Protein AF-A0A8A3P684-F1 (afdb_monomer_lite)

Structure (mmCIF, N/CA/C/O backbone):
data_AF-A0A8A3P684-F1
#
_entry.id   AF-A0A8A3P684-F1
#
loop_
_atom_site.group_PDB
_atom_site.id
_atom_site.type_symbol
_atom_site.label_atom_id
_atom_site.label_alt_id
_atom_site.label_comp_id
_atom_site.label_asym_id
_atom_site.label_entity_id
_atom_site.label_seq_id
_atom_site.pdbx_PDB_ins_code
_atom_site.Cartn_x
_atom_site.Cartn_y
_atom_site.Cartn_z
_atom_site.occupancy
_atom_site.B_iso_or_equiv
_atom_site.auth_seq_id
_atom_site.auth_comp_id
_atom_site.auth_asym_id
_atom_site.auth_atom_id
_atom_site.pdbx_PDB_model_num
ATOM 1 N N . MET A 1 1 ? 20.770 5.654 -27.146 1.00 58.22 1 MET A N 1
ATOM 2 C CA . MET A 1 1 ? 19.475 6.165 -27.646 1.00 58.22 1 MET A CA 1
ATOM 3 C C . MET A 1 1 ? 19.797 7.391 -28.483 1.00 58.22 1 MET A C 1
ATOM 5 O O . MET A 1 1 ? 20.539 8.218 -27.968 1.00 58.22 1 MET A O 1
ATOM 9 N N . PRO A 1 2 ? 19.406 7.450 -29.764 1.00 81.88 2 PRO A N 1
ATOM 10 C CA . PRO A 1 2 ? 19.947 8.434 -30.706 1.00 81.88 2 PRO A CA 1
ATOM 11 C C . PRO A 1 2 ? 19.532 9.889 -30.411 1.00 81.88 2 PRO A C 1
ATOM 13 O O . PRO A 1 2 ? 20.213 10.801 -30.868 1.00 81.88 2 PRO A O 1
ATOM 16 N N . ASP A 1 3 ? 18.494 10.122 -29.600 1.00 88.31 3 ASP A N 1
ATOM 17 C CA . ASP A 1 3 ? 18.003 11.453 -29.233 1.00 88.31 3 ASP A CA 1
ATOM 18 C C . ASP A 1 3 ? 17.557 11.547 -27.755 1.00 88.31 3 ASP A C 1
ATOM 20 O O . ASP A 1 3 ? 17.063 10.584 -27.156 1.00 88.31 3 ASP A O 1
ATOM 24 N N . ALA A 1 4 ? 17.740 12.727 -27.147 1.00 90.56 4 ALA A N 1
ATOM 25 C CA . ALA A 1 4 ? 17.404 12.976 -25.741 1.00 90.56 4 ALA A CA 1
ATOM 26 C C . ALA A 1 4 ? 15.889 12.931 -25.474 1.00 90.56 4 ALA A C 1
ATOM 28 O O . ALA A 1 4 ? 15.463 12.475 -24.413 1.00 90.56 4 ALA A O 1
ATOM 29 N N . ALA A 1 5 ? 15.076 13.354 -26.447 1.00 91.31 5 ALA A N 1
ATOM 30 C CA . ALA A 1 5 ? 13.620 13.359 -26.335 1.00 91.31 5 ALA A CA 1
ATOM 31 C C . ALA A 1 5 ? 13.058 11.936 -26.169 1.00 91.31 5 ALA A C 1
ATOM 33 O O . ALA A 1 5 ? 12.255 11.684 -25.272 1.00 91.31 5 ALA A O 1
ATOM 34 N N . THR A 1 6 ? 13.532 10.974 -26.960 1.00 92.00 6 THR A N 1
ATOM 35 C CA . THR A 1 6 ? 13.154 9.560 -26.843 1.00 92.00 6 THR A CA 1
ATOM 36 C C . THR A 1 6 ? 13.592 8.977 -25.506 1.00 92.00 6 THR A C 1
ATOM 38 O O . THR A 1 6 ? 12.813 8.270 -24.867 1.00 92.00 6 THR A O 1
ATOM 41 N N . GLY A 1 7 ? 14.796 9.315 -25.030 1.00 92.75 7 GLY A N 1
ATOM 42 C CA . GLY A 1 7 ? 15.264 8.893 -23.707 1.00 92.75 7 GLY A CA 1
ATOM 43 C C . GLY A 1 7 ? 14.344 9.359 -22.573 1.00 92.75 7 GLY A C 1
ATOM 44 O O . GLY A 1 7 ? 14.023 8.570 -21.685 1.00 92.75 7 GLY A O 1
ATOM 45 N N . ILE A 1 8 ? 13.871 10.607 -22.641 1.00 93.88 8 ILE A N 1
ATOM 46 C CA . ILE A 1 8 ? 12.918 11.175 -21.675 1.00 93.88 8 ILE A CA 1
ATOM 47 C C . ILE A 1 8 ? 11.558 10.476 -21.763 1.00 93.88 8 ILE A C 1
ATOM 49 O O . ILE A 1 8 ? 10.978 10.126 -20.740 1.00 93.88 8 ILE A O 1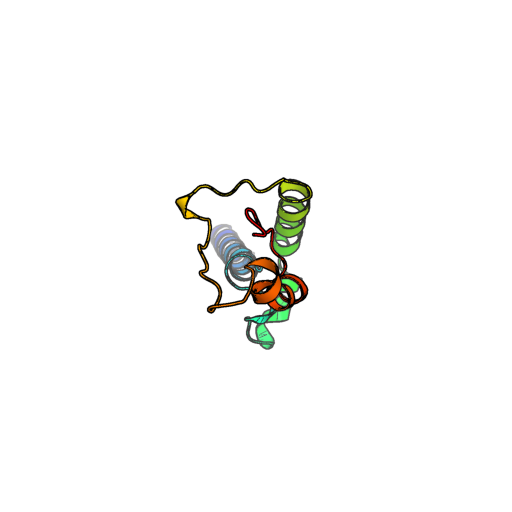
ATOM 53 N N . ASN A 1 9 ? 11.044 10.226 -22.967 1.00 93.94 9 ASN A N 1
ATOM 54 C CA . ASN A 1 9 ? 9.747 9.565 -23.129 1.00 93.94 9 ASN A CA 1
ATOM 55 C C . ASN A 1 9 ? 9.766 8.118 -22.607 1.00 93.94 9 ASN A C 1
ATOM 57 O O . ASN A 1 9 ? 8.816 7.673 -21.959 1.00 93.94 9 ASN A O 1
ATOM 61 N N . ILE A 1 10 ? 10.860 7.387 -22.840 1.00 94.00 10 ILE A N 1
ATOM 62 C CA . ILE A 1 10 ? 11.033 6.021 -22.331 1.00 94.00 10 ILE A CA 1
ATOM 63 C C . ILE A 1 10 ? 11.132 6.024 -20.803 1.00 94.00 10 ILE A C 1
ATOM 65 O O . ILE A 1 10 ? 10.459 5.224 -20.151 1.00 94.00 10 ILE A O 1
ATOM 69 N N . SER A 1 11 ? 11.936 6.918 -20.220 1.00 93.25 11 SER A N 1
ATOM 70 C CA . SER A 1 11 ? 12.089 6.991 -18.764 1.00 93.25 11 SER A CA 1
ATOM 71 C C . SER A 1 11 ? 10.790 7.406 -18.075 1.00 93.25 11 SER A C 1
ATOM 73 O O . SER A 1 11 ? 10.405 6.783 -17.087 1.00 93.25 11 SER A O 1
ATOM 75 N N . ALA A 1 12 ? 10.065 8.378 -18.634 1.00 93.88 12 ALA A N 1
ATOM 76 C CA . ALA A 1 12 ? 8.751 8.787 -18.150 1.00 93.88 12 ALA A CA 1
ATOM 77 C C . ALA A 1 12 ? 7.756 7.620 -18.182 1.00 93.88 12 ALA A C 1
ATOM 79 O O . ALA A 1 12 ? 7.061 7.367 -17.200 1.00 93.88 12 ALA A O 1
ATOM 80 N N . THR A 1 13 ? 7.745 6.849 -19.271 1.00 92.50 13 THR A N 1
ATOM 81 C CA . THR A 1 13 ? 6.881 5.670 -19.395 1.00 92.50 13 THR A CA 1
ATOM 82 C C . THR A 1 13 ? 7.235 4.609 -18.348 1.00 92.50 13 THR A C 1
ATOM 84 O O . THR A 1 13 ? 6.358 4.130 -17.629 1.00 92.50 13 THR A O 1
ATOM 87 N N . ALA A 1 14 ? 8.520 4.274 -18.196 1.00 91.50 14 ALA A N 1
ATOM 88 C CA . ALA A 1 14 ? 8.990 3.307 -17.200 1.00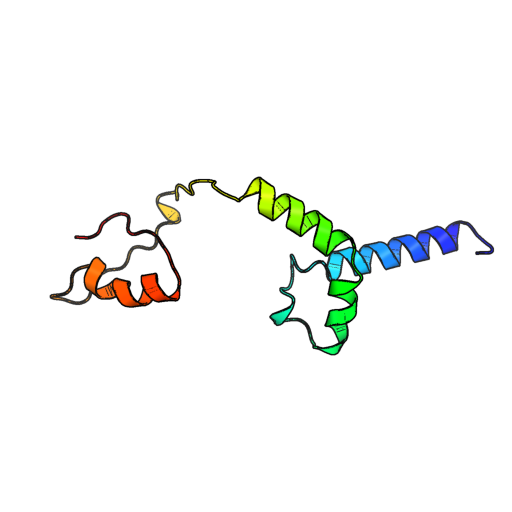 91.50 14 ALA A CA 1
ATOM 89 C C . ALA A 1 14 ? 8.676 3.746 -15.757 1.00 91.50 14 ALA A C 1
ATOM 91 O O . ALA A 1 14 ? 8.316 2.921 -14.909 1.00 91.50 14 ALA A O 1
ATOM 92 N N . TRP A 1 15 ? 8.758 5.050 -15.488 1.00 92.19 15 TRP A N 1
ATOM 93 C CA . TRP A 1 15 ? 8.358 5.642 -14.218 1.00 92.19 15 TRP A CA 1
ATOM 94 C C . TRP A 1 15 ? 6.863 5.458 -13.953 1.00 92.19 15 TRP A C 1
ATOM 96 O O . TRP A 1 15 ? 6.487 4.945 -12.898 1.00 92.19 15 TRP A O 1
ATOM 106 N N . SER A 1 16 ? 6.008 5.782 -14.926 1.00 92.44 16 SER A N 1
ATOM 107 C CA . SER A 1 16 ? 4.562 5.567 -14.817 1.00 92.44 16 SER A CA 1
ATOM 108 C C . SER A 1 16 ? 4.219 4.103 -14.531 1.00 92.44 16 SER A C 1
ATOM 110 O O . SER A 1 16 ? 3.428 3.830 -13.631 1.00 92.44 16 SER A O 1
ATOM 112 N N . PHE A 1 17 ? 4.854 3.148 -15.219 1.00 89.81 17 PHE A N 1
ATOM 113 C CA . PHE A 1 17 ? 4.673 1.721 -14.928 1.00 89.81 17 PHE A CA 1
ATOM 114 C C . PHE A 1 17 ? 5.098 1.358 -13.497 1.00 89.81 17 PHE A C 1
ATOM 116 O O . PHE A 1 17 ? 4.379 0.641 -12.802 1.00 89.81 17 PHE A O 1
ATOM 123 N N . SER A 1 18 ? 6.225 1.885 -13.020 1.00 91.06 18 SER A N 1
ATOM 124 C CA . SER A 1 18 ? 6.701 1.627 -11.654 1.00 91.06 18 SER A CA 1
ATOM 125 C C . SER A 1 18 ? 5.727 2.149 -10.591 1.00 91.06 18 SER A C 1
ATOM 127 O O . SER A 1 18 ? 5.524 1.481 -9.575 1.00 91.06 18 SER A O 1
ATOM 129 N N . LEU A 1 19 ? 5.087 3.297 -10.842 1.00 90.06 19 LEU A N 1
ATOM 130 C CA . LEU A 1 19 ? 4.065 3.878 -9.967 1.00 90.06 19 LEU A CA 1
ATOM 131 C C . LEU A 1 19 ? 2.754 3.086 -9.975 1.00 90.06 19 LEU A C 1
ATOM 133 O O . LEU A 1 19 ? 2.194 2.825 -8.916 1.00 90.06 19 LEU A O 1
ATOM 137 N N . ILE A 1 20 ? 2.264 2.674 -11.144 1.00 90.25 20 ILE A N 1
ATOM 138 C CA . ILE A 1 20 ? 0.983 1.955 -11.253 1.00 90.25 20 ILE A CA 1
ATOM 139 C C . ILE A 1 20 ? 1.057 0.597 -10.542 1.00 90.25 20 ILE A C 1
ATOM 141 O O . ILE A 1 20 ? 0.122 0.200 -9.848 1.00 90.25 20 ILE A O 1
ATOM 145 N N . PHE A 1 21 ? 2.188 -0.099 -10.668 1.00 89.38 21 PHE A N 1
ATOM 146 C CA . PHE A 1 21 ? 2.369 -1.450 -10.137 1.00 89.38 21 PHE A CA 1
ATOM 147 C C . PHE A 1 21 ? 3.077 -1.499 -8.774 1.00 89.38 21 PHE A C 1
ATOM 149 O O . PHE A 1 21 ? 3.477 -2.579 -8.359 1.00 89.38 21 PHE A O 1
ATOM 156 N N . CYS A 1 22 ? 3.216 -0.384 -8.045 1.00 90.19 22 CYS A N 1
ATOM 157 C CA . CYS A 1 22 ? 3.891 -0.367 -6.734 1.00 90.19 22 CYS A CA 1
ATOM 158 C C . CYS A 1 22 ? 3.098 -1.021 -5.582 1.00 90.19 22 CYS A C 1
ATOM 160 O O . CYS A 1 22 ? 3.632 -1.227 -4.494 1.00 90.19 22 CYS A O 1
ATOM 162 N N . GLY A 1 23 ? 1.817 -1.345 -5.794 1.00 89.19 23 GLY A N 1
ATOM 163 C CA . GLY A 1 23 ? 0.979 -2.032 -4.805 1.00 89.19 23 GLY A CA 1
ATOM 164 C C . GLY A 1 23 ? 0.170 -1.133 -3.859 1.00 89.19 23 GLY A C 1
ATOM 165 O O . GLY A 1 23 ? -0.563 -1.668 -3.029 1.00 89.19 23 GLY A O 1
ATOM 166 N N . ILE A 1 24 ? 0.273 0.200 -3.974 1.00 89.25 24 ILE A N 1
ATOM 167 C CA . ILE A 1 24 ? -0.482 1.159 -3.137 1.00 89.25 24 ILE A CA 1
ATOM 168 C C . ILE A 1 24 ? -1.949 1.245 -3.571 1.00 89.25 24 ILE A C 1
ATOM 170 O O . ILE A 1 24 ? -2.848 1.101 -2.749 1.00 89.25 24 ILE A O 1
ATOM 174 N N . LEU A 1 25 ? -2.191 1.486 -4.866 1.00 87.12 25 LEU A N 1
ATOM 175 C CA . LEU A 1 25 ? -3.544 1.657 -5.413 1.00 87.12 25 LEU A CA 1
ATOM 176 C C . LEU A 1 25 ? -4.283 0.321 -5.530 1.00 87.12 25 LEU A C 1
ATOM 178 O O . LEU A 1 25 ? -5.475 0.229 -5.251 1.00 87.12 25 LEU A O 1
ATOM 182 N N . VAL A 1 26 ? -3.563 -0.721 -5.948 1.00 88.00 26 VAL A N 1
ATOM 183 C CA . VAL A 1 26 ? -4.089 -2.076 -6.125 1.00 88.00 26 VAL A CA 1
ATOM 184 C C . VAL A 1 26 ? -3.138 -3.042 -5.444 1.00 88.00 26 VAL A C 1
ATOM 186 O O . VAL A 1 26 ? -1.964 -3.124 -5.803 1.00 88.00 26 VAL A O 1
ATOM 189 N N . LYS A 1 27 ? -3.650 -3.794 -4.466 1.00 88.62 27 LYS A N 1
ATOM 190 C CA . LYS A 1 27 ? -2.858 -4.797 -3.750 1.00 88.62 27 LYS A CA 1
ATOM 191 C C . LYS A 1 27 ? -2.374 -5.886 -4.719 1.00 88.62 27 LYS A C 1
ATOM 193 O O . LYS A 1 27 ? -3.125 -6.267 -5.619 1.00 88.62 27 LYS A O 1
ATOM 198 N N . PRO A 1 28 ? -1.187 -6.480 -4.498 1.00 86.81 28 PRO A N 1
ATOM 199 C CA . PRO A 1 28 ? -0.645 -7.530 -5.367 1.00 86.81 28 PRO A CA 1
ATOM 200 C C . PRO A 1 28 ? -1.567 -8.742 -5.545 1.00 86.81 28 PRO A C 1
ATOM 202 O O . PRO A 1 28 ? -1.521 -9.400 -6.579 1.00 86.81 28 PRO A O 1
ATOM 205 N N . SER A 1 29 ? -2.420 -9.024 -4.556 1.00 88.94 29 SER A N 1
ATOM 206 C CA . SER A 1 29 ? -3.413 -10.103 -4.596 1.00 88.94 29 SER A CA 1
ATOM 207 C C . SER A 1 29 ? -4.578 -9.847 -5.557 1.00 88.94 29 SER A C 1
ATOM 209 O O . SER A 1 29 ? -5.207 -10.801 -6.002 1.00 88.94 29 SER A O 1
ATOM 211 N N . ALA A 1 30 ? -4.865 -8.584 -5.879 1.00 90.31 30 ALA A N 1
ATOM 212 C CA . ALA A 1 30 ? -5.924 -8.188 -6.805 1.00 90.31 30 ALA A CA 1
ATOM 213 C C . ALA A 1 30 ? -5.414 -7.987 -8.245 1.00 90.31 30 ALA A C 1
ATOM 215 O O . ALA A 1 30 ? -6.211 -7.783 -9.159 1.00 90.31 30 ALA A O 1
ATOM 216 N N . LEU A 1 31 ? -4.095 -8.044 -8.468 1.00 88.25 31 LEU A N 1
ATOM 217 C CA . LEU A 1 31 ? -3.518 -7.946 -9.805 1.00 88.25 31 LEU A CA 1
ATOM 218 C C . LEU A 1 31 ? -3.710 -9.263 -10.578 1.00 88.25 31 LEU A C 1
ATOM 220 O O . LEU A 1 31 ? -3.493 -10.344 -10.021 1.00 88.25 31 LEU A O 1
ATOM 224 N N . PRO A 1 32 ? -4.032 -9.211 -11.886 1.00 89.50 32 PRO A N 1
ATOM 225 C CA . PRO A 1 32 ? -3.984 -10.394 -12.736 1.00 89.50 32 PRO A CA 1
ATOM 226 C C . PRO A 1 32 ? -2.596 -11.038 -12.665 1.00 89.50 32 PRO A C 1
ATOM 228 O O . PRO A 1 32 ? -1.590 -10.331 -12.747 1.00 89.50 32 PRO A O 1
ATOM 231 N N . ARG A 1 33 ? -2.522 -12.375 -12.564 1.00 86.69 33 ARG A N 1
ATOM 232 C CA . ARG A 1 33 ? -1.252 -13.093 -12.320 1.00 86.69 33 ARG A CA 1
ATOM 233 C C . ARG A 1 33 ? -0.121 -12.725 -13.281 1.00 86.69 33 ARG A C 1
ATOM 235 O O . ARG A 1 33 ? 1.036 -12.750 -12.877 1.00 86.69 33 ARG A O 1
ATOM 242 N N . PHE A 1 34 ? -0.445 -12.364 -14.521 1.00 89.75 34 PHE A N 1
ATOM 243 C CA . PHE A 1 34 ? 0.540 -11.902 -15.494 1.00 89.75 34 PHE A CA 1
ATOM 244 C C . PHE A 1 34 ? 1.320 -10.666 -15.014 1.00 89.75 34 PHE A C 1
ATOM 246 O O . PHE A 1 34 ? 2.524 -10.625 -15.197 1.00 89.75 34 PHE A O 1
ATOM 253 N N . TRP A 1 35 ? 0.693 -9.695 -14.343 1.00 89.25 35 TRP A N 1
ATOM 254 C CA . TRP A 1 35 ? 1.328 -8.425 -13.951 1.00 89.25 35 TRP A CA 1
ATOM 255 C C . TRP A 1 35 ? 2.140 -8.482 -12.646 1.00 89.25 35 TRP A C 1
ATOM 257 O O . TRP A 1 35 ? 2.752 -7.491 -12.249 1.00 89.25 35 TRP A O 1
ATOM 267 N N . ILE A 1 36 ? 2.207 -9.640 -11.983 1.00 89.62 36 ILE A N 1
ATOM 268 C CA . ILE A 1 36 ? 2.955 -9.809 -10.725 1.00 89.62 36 ILE A CA 1
ATOM 269 C C . ILE A 1 36 ? 4.455 -9.537 -10.899 1.00 89.62 36 ILE A C 1
ATOM 271 O O . ILE A 1 36 ? 5.101 -9.063 -9.963 1.00 89.62 36 ILE A O 1
ATOM 275 N N . PHE A 1 37 ? 5.030 -9.804 -12.077 1.00 90.56 37 PHE A N 1
ATOM 276 C CA . PHE A 1 37 ? 6.451 -9.525 -12.297 1.00 90.56 37 PHE A CA 1
ATOM 277 C C . PHE A 1 37 ? 6.754 -8.023 -12.226 1.00 90.56 37 PHE A C 1
ATOM 279 O O . PHE A 1 37 ? 7.788 -7.654 -11.681 1.00 90.56 37 PHE A O 1
ATOM 286 N N . MET A 1 38 ? 5.845 -7.160 -12.697 1.00 90.19 38 MET A N 1
ATOM 287 C CA . MET A 1 38 ? 6.026 -5.705 -12.641 1.00 90.19 38 MET A CA 1
ATOM 288 C C . MET A 1 38 ? 6.030 -5.190 -11.206 1.00 90.19 38 MET A C 1
ATOM 290 O O . MET A 1 38 ? 6.842 -4.334 -10.868 1.00 90.19 38 MET A O 1
ATOM 294 N N . TYR A 1 39 ? 5.185 -5.759 -10.343 1.00 91.75 39 TYR A N 1
ATOM 295 C CA . TYR A 1 39 ? 5.199 -5.450 -8.913 1.00 91.75 39 TYR A CA 1
ATOM 296 C C . TYR A 1 39 ? 6.556 -5.771 -8.264 1.00 91.75 39 TYR A C 1
ATOM 298 O O . TYR A 1 39 ? 7.060 -4.980 -7.468 1.00 91.75 39 TYR A O 1
ATOM 306 N N . ARG A 1 40 ? 7.174 -6.901 -8.643 1.00 90.94 40 ARG A N 1
ATOM 307 C CA . ARG A 1 40 ? 8.503 -7.315 -8.155 1.00 90.94 40 ARG A CA 1
ATOM 308 C C . ARG A 1 40 ? 9.652 -6.522 -8.781 1.00 90.94 40 ARG A C 1
ATOM 310 O O . ARG A 1 40 ? 10.674 -6.335 -8.138 1.00 90.94 40 ARG A O 1
ATOM 317 N N . ALA A 1 41 ? 9.503 -6.086 -10.029 1.00 92.19 41 ALA A N 1
ATOM 318 C CA . ALA A 1 41 ? 10.512 -5.297 -10.731 1.00 92.19 41 ALA A CA 1
ATOM 319 C C . ALA A 1 41 ? 10.501 -3.817 -10.316 1.00 92.19 41 ALA A C 1
ATOM 321 O O . ALA A 1 41 ? 11.517 -3.141 -10.458 1.00 92.19 41 ALA A O 1
ATOM 322 N N . SER A 1 42 ? 9.368 -3.305 -9.822 1.00 92.50 42 SER A N 1
ATOM 323 C CA . SER A 1 42 ? 9.234 -1.903 -9.433 1.00 92.50 42 SER A CA 1
ATOM 324 C C . SER A 1 42 ? 10.071 -1.590 -8.182 1.00 92.50 42 SER A C 1
ATOM 326 O O . SER A 1 42 ? 9.785 -2.117 -7.104 1.00 92.50 42 SER A O 1
ATOM 328 N N . PRO A 1 43 ? 11.059 -0.679 -8.264 1.00 90.12 43 PRO A N 1
ATOM 329 C CA . PRO A 1 43 ? 11.832 -0.260 -7.093 1.00 90.12 43 PRO A CA 1
ATOM 330 C C . PRO A 1 43 ? 10.974 0.516 -6.080 1.00 90.12 43 PRO A C 1
ATOM 332 O O . PRO A 1 43 ? 11.264 0.516 -4.883 1.00 90.12 43 PRO A O 1
ATOM 335 N N . ILE A 1 44 ? 9.887 1.144 -6.542 1.00 92.56 44 ILE A N 1
ATOM 336 C CA . ILE A 1 44 ? 8.983 1.938 -5.702 1.00 92.56 44 ILE A CA 1
ATOM 337 C C . ILE A 1 44 ? 8.211 1.066 -4.716 1.00 92.56 44 ILE A C 1
ATOM 339 O O . ILE A 1 44 ? 7.964 1.511 -3.597 1.00 92.56 44 ILE A O 1
ATOM 343 N N . THR A 1 45 ? 7.915 -0.186 -5.077 1.00 94.06 45 THR A N 1
ATOM 344 C CA . THR A 1 45 ? 7.326 -1.168 -4.158 1.00 94.06 45 THR A CA 1
ATOM 345 C C . THR A 1 45 ? 8.117 -1.243 -2.850 1.00 94.06 45 THR A C 1
ATOM 347 O O . THR A 1 45 ? 7.553 -1.097 -1.768 1.00 94.06 45 THR A O 1
ATOM 350 N N . TYR A 1 46 ? 9.434 -1.422 -2.947 1.00 92.81 46 TYR A N 1
ATOM 351 C CA . TYR A 1 46 ? 10.306 -1.611 -1.789 1.00 92.81 46 TYR A CA 1
ATOM 352 C C . TYR A 1 46 ? 10.524 -0.317 -1.006 1.00 92.81 46 TYR A C 1
ATOM 354 O O . TYR A 1 46 ? 10.522 -0.326 0.224 1.00 92.81 46 TYR A O 1
ATOM 362 N N . PHE A 1 47 ? 10.663 0.806 -1.712 1.00 92.94 47 PHE A N 1
ATOM 363 C CA . PHE A 1 47 ? 10.816 2.114 -1.082 1.00 92.94 47 PHE A CA 1
ATOM 364 C C . PHE A 1 47 ? 9.594 2.486 -0.234 1.00 92.94 47 PHE A C 1
ATOM 366 O O . PHE A 1 47 ? 9.725 2.874 0.926 1.00 92.94 47 PHE A O 1
ATOM 373 N N . VAL A 1 48 ? 8.393 2.316 -0.787 1.00 92.00 48 VAL A N 1
ATOM 374 C CA . VAL A 1 48 ? 7.153 2.645 -0.080 1.00 92.00 48 VAL A CA 1
ATOM 375 C C . VAL A 1 48 ? 6.901 1.672 1.064 1.00 92.00 48 VAL A C 1
ATOM 377 O O . VAL A 1 48 ? 6.496 2.104 2.139 1.00 92.00 48 VAL A O 1
ATOM 380 N N . GLN A 1 49 ? 7.182 0.379 0.882 1.00 91.75 49 GLN A N 1
ATOM 381 C CA . GLN A 1 49 ? 7.101 -0.591 1.975 1.00 91.75 49 GLN A CA 1
ATOM 382 C C . GLN A 1 49 ? 7.988 -0.203 3.156 1.00 91.75 49 GLN A C 1
ATOM 384 O O . GLN A 1 49 ? 7.533 -0.285 4.294 1.00 91.75 49 GLN A O 1
ATOM 389 N N . ALA A 1 50 ? 9.212 0.264 2.896 1.00 93.38 50 ALA A N 1
ATOM 390 C CA . ALA A 1 50 ? 10.096 0.745 3.947 1.00 93.38 50 ALA A CA 1
ATOM 391 C C . ALA A 1 50 ? 9.489 1.949 4.683 1.00 93.38 50 ALA A C 1
ATOM 393 O O . ALA A 1 50 ? 9.404 1.917 5.906 1.00 93.38 50 ALA A O 1
ATOM 394 N N . ILE A 1 51 ? 9.002 2.963 3.957 1.00 94.12 51 ILE A N 1
ATOM 395 C CA . ILE A 1 51 ? 8.387 4.162 4.556 1.00 94.12 51 ILE A CA 1
ATOM 396 C C . ILE A 1 51 ? 7.148 3.815 5.380 1.00 94.12 51 ILE A C 1
ATOM 398 O O . ILE A 1 51 ? 6.991 4.307 6.492 1.00 94.12 51 ILE A O 1
ATOM 402 N N . VAL A 1 52 ? 6.251 2.984 4.851 1.00 92.19 52 VAL A N 1
ATOM 403 C CA . VAL A 1 52 ? 5.015 2.617 5.555 1.00 92.19 52 VAL A CA 1
ATOM 404 C C . VAL A 1 52 ? 5.339 1.775 6.785 1.00 92.19 52 VAL A C 1
ATOM 406 O O . VAL A 1 52 ? 4.786 2.017 7.856 1.00 92.19 52 VAL A O 1
ATOM 409 N N . SER A 1 53 ? 6.266 0.822 6.657 1.00 91.62 53 SER A N 1
ATOM 410 C CA . SER A 1 53 ? 6.686 -0.015 7.777 1.00 91.62 53 SER A CA 1
ATOM 411 C C . SER A 1 53 ? 7.328 0.801 8.892 1.00 91.62 53 SER A C 1
ATOM 413 O O . SER A 1 53 ? 7.118 0.474 10.052 1.00 91.62 53 SER A O 1
ATOM 415 N N . THR A 1 54 ? 8.112 1.832 8.583 1.00 92.88 54 THR A N 1
ATOM 416 C CA . THR A 1 54 ? 8.745 2.662 9.617 1.00 92.88 54 THR A CA 1
ATOM 417 C C . THR A 1 54 ? 7.813 3.743 10.150 1.00 92.88 54 THR A C 1
ATOM 419 O O . THR A 1 54 ? 7.869 4.049 11.334 1.00 92.88 54 THR A O 1
ATOM 422 N N . GLY A 1 55 ? 6.952 4.308 9.303 1.00 90.25 55 GLY A N 1
ATOM 423 C CA . GLY A 1 55 ? 6.076 5.421 9.663 1.00 90.25 55 GLY A CA 1
ATOM 424 C C . GLY A 1 55 ? 4.833 5.021 10.455 1.00 90.25 55 GLY A C 1
ATOM 425 O O . GLY A 1 55 ? 4.351 5.817 11.252 1.00 90.25 55 GLY A O 1
ATOM 426 N N . VAL A 1 56 ? 4.304 3.811 10.246 1.00 90.00 56 VAL A N 1
ATOM 427 C CA . VAL A 1 56 ? 3.055 3.349 10.889 1.00 90.00 56 VAL A CA 1
ATOM 428 C C . VAL A 1 56 ? 3.318 2.361 12.026 1.00 90.00 56 VAL A C 1
ATOM 430 O O . VAL A 1 56 ? 2.463 2.150 12.886 1.00 90.00 56 VAL A O 1
ATOM 433 N N . SER A 1 57 ? 4.499 1.742 12.068 1.00 90.62 57 SER A N 1
ATOM 434 C CA . SER A 1 57 ? 4.807 0.760 13.106 1.00 90.62 57 SER A CA 1
ATOM 435 C C . SER A 1 57 ? 4.810 1.399 14.495 1.00 90.62 57 SER A C 1
ATOM 437 O O . SER A 1 57 ? 5.592 2.304 14.769 1.00 90.62 57 SER A O 1
ATOM 439 N N . GLY A 1 58 ? 3.976 0.868 15.391 1.00 85.38 58 GLY A N 1
ATOM 440 C CA . GLY A 1 58 ? 3.923 1.277 16.797 1.00 85.38 58 GLY A CA 1
ATOM 441 C C . GLY A 1 58 ? 3.148 2.567 17.070 1.00 85.38 58 GLY A C 1
ATOM 442 O O . GLY A 1 58 ? 3.152 3.029 18.207 1.00 85.38 58 GLY A O 1
ATOM 443 N N . VAL A 1 59 ? 2.479 3.141 16.066 1.00 88.19 59 VAL A N 1
ATOM 444 C CA . VAL A 1 59 ? 1.610 4.308 16.260 1.00 88.19 59 VAL A CA 1
ATOM 445 C C . VAL A 1 59 ? 0.288 3.861 16.890 1.00 88.19 59 VAL A C 1
ATOM 447 O O . VAL A 1 59 ? -0.391 2.986 16.350 1.00 88.19 59 VAL A O 1
ATOM 450 N N . GLU A 1 60 ? -0.087 4.459 18.026 1.00 86.94 60 GLU A N 1
ATOM 451 C CA . GLU A 1 60 ? -1.422 4.275 18.604 1.00 86.94 60 GLU A CA 1
ATOM 452 C C . GLU A 1 60 ? -2.448 5.060 17.779 1.00 86.94 60 GLU A C 1
ATOM 454 O O . GLU A 1 60 ? -2.301 6.260 17.551 1.00 86.94 60 GLU A O 1
ATOM 459 N N . ILE A 1 61 ? -3.473 4.359 17.292 1.00 86.81 61 ILE A N 1
ATOM 460 C CA . ILE A 1 61 ? -4.551 4.951 16.499 1.00 86.81 61 ILE A CA 1
ATOM 461 C C . ILE A 1 61 ? -5.669 5.365 17.458 1.00 86.81 61 ILE A C 1
ATOM 463 O O . ILE A 1 61 ? -6.378 4.509 17.993 1.00 86.81 61 ILE A O 1
ATOM 467 N N . GLU A 1 62 ? -5.836 6.671 17.657 1.00 89.06 62 GLU A N 1
ATOM 468 C CA . GLU A 1 62 ? -6.991 7.245 18.348 1.00 89.06 62 GLU A CA 1
ATOM 469 C C . GLU A 1 62 ? -8.054 7.654 17.324 1.00 89.06 62 GLU A C 1
ATOM 471 O O . GLU A 1 62 ? -7.867 8.591 16.550 1.00 89.06 62 GLU A O 1
ATOM 476 N N . CYS A 1 63 ? -9.169 6.924 17.303 1.00 89.19 63 CYS A N 1
ATOM 477 C CA . CYS A 1 63 ? -10.27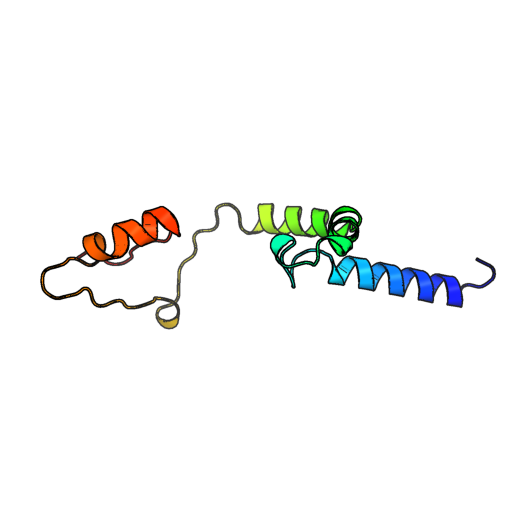6 7.194 16.390 1.00 89.19 63 CYS A CA 1
ATOM 478 C C . CYS A 1 63 ? -11.091 8.409 16.851 1.00 89.19 63 CYS A C 1
ATOM 480 O O . CYS A 1 63 ? -11.429 8.531 18.033 1.00 89.19 63 CYS A O 1
ATOM 482 N N . ALA A 1 64 ? -11.507 9.256 15.911 1.00 90.56 64 ALA A N 1
ATOM 483 C CA . ALA A 1 64 ? -12.488 10.300 16.184 1.00 90.56 64 ALA A CA 1
ATOM 484 C C . ALA A 1 64 ? -13.890 9.697 16.439 1.00 90.56 64 ALA A C 1
ATOM 486 O O . ALA A 1 64 ? -14.188 8.598 15.961 1.00 90.56 64 ALA A O 1
ATOM 487 N N . PRO A 1 65 ? -14.812 10.407 17.124 1.00 88.25 65 PRO A N 1
ATOM 488 C CA . PRO A 1 65 ? -16.148 9.882 17.432 1.00 88.25 65 PRO A CA 1
ATOM 489 C C . PRO A 1 65 ? -16.956 9.406 16.214 1.00 88.25 65 PRO A C 1
ATOM 491 O O . PRO A 1 65 ? -17.787 8.513 16.338 1.00 88.25 65 PRO A O 1
ATOM 494 N N . ASN A 1 66 ? -16.709 9.982 15.035 1.00 90.06 66 ASN A N 1
ATOM 495 C CA . ASN A 1 66 ? -17.361 9.627 13.771 1.00 90.06 66 ASN A CA 1
ATOM 496 C C . ASN A 1 66 ? -16.708 8.444 13.030 1.00 90.06 66 ASN A C 1
ATOM 498 O O . ASN A 1 66 ? -17.253 7.990 12.028 1.00 90.06 66 ASN A O 1
ATOM 502 N N . GLU A 1 67 ? -15.543 7.977 13.474 1.00 89.88 67 GLU A N 1
ATOM 503 C CA . GLU A 1 67 ? -14.844 6.809 12.914 1.00 89.88 67 GLU A CA 1
ATOM 504 C C . GLU A 1 67 ? -15.147 5.532 13.708 1.00 89.88 67 GLU A C 1
ATOM 506 O O . GLU A 1 67 ? -14.865 4.420 13.259 1.00 89.88 67 GLU A O 1
ATOM 511 N N . ILE A 1 68 ? -15.742 5.684 14.894 1.00 88.94 68 ILE A N 1
ATOM 512 C CA . ILE A 1 68 ? -16.149 4.576 15.748 1.00 88.94 68 ILE A CA 1
ATOM 513 C C . ILE A 1 68 ? -17.437 3.969 15.192 1.00 88.94 68 ILE A C 1
ATOM 515 O O . ILE A 1 68 ? -18.469 4.630 15.070 1.00 88.94 68 ILE A O 1
ATOM 519 N N . VAL A 1 69 ? -17.393 2.670 14.905 1.00 86.81 69 VAL A N 1
ATOM 520 C CA . VAL 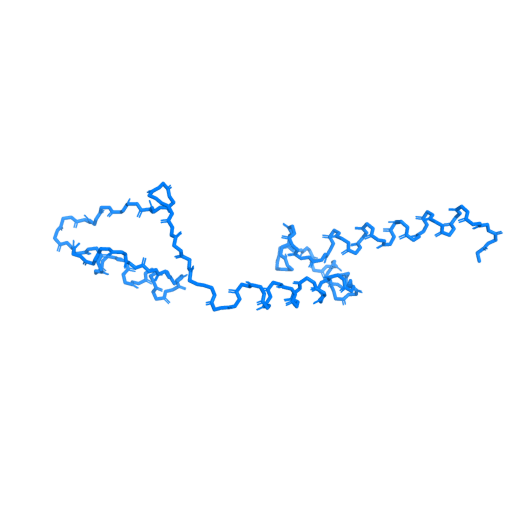A 1 69 ? -18.581 1.906 14.523 1.00 86.81 69 VAL A CA 1
ATOM 521 C C . VAL A 1 69 ? -19.349 1.523 15.786 1.00 86.81 69 VAL A C 1
ATOM 523 O O . VAL A 1 69 ? -18.862 0.753 16.612 1.00 86.81 69 VAL A O 1
ATOM 526 N N . ILE A 1 70 ? -20.562 2.055 15.931 1.00 85.69 70 ILE A N 1
ATOM 527 C CA . ILE A 1 70 ? -21.460 1.716 17.039 1.00 85.69 70 ILE A CA 1
ATOM 528 C C . ILE A 1 70 ? -22.251 0.468 16.653 1.00 85.69 70 ILE A C 1
ATOM 530 O O . ILE A 1 70 ? -22.998 0.471 15.674 1.00 85.69 70 ILE A O 1
ATOM 534 N N . VAL A 1 71 ? -22.099 -0.594 17.439 1.00 83.69 71 VAL A N 1
ATOM 535 C CA . VAL A 1 71 ? -22.802 -1.865 17.244 1.00 83.69 71 VAL A CA 1
ATOM 536 C C . VAL A 1 71 ? -23.694 -2.118 18.452 1.00 83.69 71 VAL A C 1
ATOM 538 O O . VAL A 1 71 ? -23.223 -2.082 19.586 1.00 83.69 71 VAL A O 1
ATOM 541 N N . ALA A 1 72 ? -24.979 -2.379 18.214 1.00 83.81 72 ALA A N 1
ATOM 542 C CA . ALA A 1 72 ? -25.909 -2.805 19.254 1.00 83.81 72 ALA A CA 1
ATOM 543 C C . ALA A 1 72 ? -25.970 -4.344 19.276 1.00 83.81 72 ALA A C 1
ATOM 545 O O . ALA A 1 72 ? -26.391 -4.933 18.273 1.00 83.81 72 ALA A O 1
ATOM 546 N N . PRO A 1 73 ? -25.544 -5.014 20.364 1.00 84.56 73 PRO A N 1
ATOM 547 C CA . PRO A 1 73 ? -25.640 -6.463 20.456 1.00 84.56 73 PRO A CA 1
ATOM 548 C C . PRO A 1 73 ? -27.112 -6.914 20.543 1.00 84.56 73 PRO A C 1
ATOM 550 O O . PRO A 1 73 ? -27.966 -6.169 21.039 1.00 84.56 73 PRO A O 1
ATOM 553 N N . PRO A 1 74 ? -27.440 -8.134 20.079 1.00 84.62 74 PRO A N 1
ATOM 554 C CA . PRO A 1 74 ? -28.763 -8.722 20.270 1.00 84.62 74 PRO A CA 1
ATOM 555 C C . PRO A 1 74 ? -29.144 -8.821 21.756 1.00 84.62 74 PRO A C 1
ATOM 557 O O . PRO A 1 74 ? -28.278 -8.957 22.623 1.00 84.62 74 PRO A O 1
ATOM 560 N N . ALA A 1 75 ? -30.448 -8.801 22.054 1.00 81.38 75 ALA A N 1
ATOM 561 C CA . ALA A 1 75 ? -30.955 -8.874 23.426 1.00 81.38 75 ALA A CA 1
ATOM 562 C C . ALA A 1 75 ? -30.358 -10.071 24.196 1.00 81.38 75 ALA A C 1
ATOM 564 O O . ALA A 1 75 ? -30.483 -11.218 23.770 1.00 81.38 75 ALA A O 1
ATOM 565 N N . GLY A 1 76 ? -29.719 -9.788 25.337 1.00 82.06 76 GLY A N 1
ATOM 566 C CA . GLY A 1 76 ? -29.106 -10.795 26.211 1.00 82.06 76 GLY A CA 1
ATOM 567 C C . GLY A 1 76 ? -27.623 -11.093 25.954 1.00 82.06 76 GLY A C 1
ATOM 568 O O . GLY A 1 76 ? -27.076 -11.945 26.648 1.00 82.06 76 GLY A O 1
ATOM 569 N N . GLN A 1 77 ? -26.962 -10.415 25.007 1.00 81.00 77 GLN A N 1
ATOM 570 C CA . GLN A 1 77 ? -25.511 -10.520 24.795 1.00 81.00 77 GLN A CA 1
ATOM 571 C C . GLN A 1 77 ? -24.794 -9.210 25.143 1.00 81.00 77 GLN A C 1
ATOM 573 O O . GLN A 1 77 ? -25.311 -8.129 24.869 1.00 81.00 77 GLN A O 1
ATOM 578 N N . SER A 1 78 ? -23.591 -9.309 25.716 1.00 85.44 78 SER A N 1
ATOM 579 C CA . SER A 1 78 ? -22.683 -8.164 25.852 1.00 85.44 78 SER A CA 1
ATOM 580 C C . SER A 1 78 ? -22.001 -7.855 24.518 1.00 85.44 78 SER A C 1
ATOM 582 O O . SER A 1 78 ? -21.844 -8.738 23.664 1.00 85.44 78 SER A O 1
ATOM 584 N N . CYS A 1 79 ? -21.558 -6.606 24.349 1.00 86.00 79 CYS A N 1
ATOM 585 C CA . CYS A 1 79 ? -20.798 -6.179 23.172 1.00 86.00 79 CYS A CA 1
ATOM 586 C C . CYS A 1 79 ? -19.563 -7.073 22.949 1.00 86.00 79 CYS A C 1
ATOM 588 O O . CYS A 1 79 ? -19.297 -7.522 21.831 1.00 86.00 79 CYS A O 1
ATOM 590 N N . GLU A 1 80 ? -18.871 -7.417 24.040 1.00 85.06 80 GLU A N 1
ATOM 591 C CA . GLU A 1 80 ? -17.721 -8.318 24.027 1.00 85.06 80 GLU A CA 1
ATOM 592 C C . GLU A 1 80 ? -18.082 -9.718 23.510 1.00 85.06 80 GLU A C 1
ATOM 594 O O . GLU A 1 80 ? -17.418 -10.221 22.605 1.00 85.06 80 GLU A O 1
ATOM 599 N N . SER A 1 81 ? -19.152 -10.341 24.020 1.00 86.75 81 SER A N 1
ATOM 600 C CA . SER A 1 81 ? -19.547 -11.693 23.599 1.00 86.75 81 SER A CA 1
ATOM 601 C C . SER A 1 81 ? -19.934 -11.749 22.124 1.00 86.75 81 SER A C 1
ATOM 603 O O . SER A 1 81 ? -19.661 -12.749 21.460 1.00 86.75 81 SER A O 1
ATOM 605 N N . TYR A 1 82 ? -20.576 -10.697 21.618 1.00 87.88 82 TYR A N 1
ATOM 606 C CA . TYR A 1 82 ? -21.017 -10.632 20.230 1.00 87.88 82 TYR A CA 1
ATOM 607 C C . TYR A 1 82 ? -19.842 -10.414 19.264 1.00 87.88 82 TYR A C 1
ATOM 609 O O . TYR A 1 82 ? -19.764 -11.059 18.219 1.00 87.88 82 TYR A O 1
ATOM 617 N N . LEU A 1 83 ? -18.895 -9.538 19.619 1.00 89.12 83 LEU A N 1
ATOM 618 C CA . LEU A 1 83 ? -17.782 -9.166 18.740 1.00 89.12 83 LEU A CA 1
ATOM 619 C C . LEU A 1 83 ? -16.521 -10.015 18.922 1.00 89.12 83 LEU A C 1
ATOM 621 O O . LEU A 1 83 ? -15.619 -9.914 18.093 1.00 89.12 83 LEU A O 1
ATOM 625 N N . LYS A 1 84 ? -16.445 -10.881 19.939 1.00 89.06 84 LYS A N 1
ATOM 626 C CA . LYS A 1 84 ? -15.255 -11.697 20.228 1.00 89.06 84 LYS A CA 1
ATOM 627 C C . LYS A 1 84 ? -14.716 -12.445 19.006 1.00 89.06 84 LYS A C 1
ATOM 629 O O . LYS A 1 84 ? -13.548 -12.297 18.666 1.00 89.06 84 LYS A O 1
ATOM 634 N N .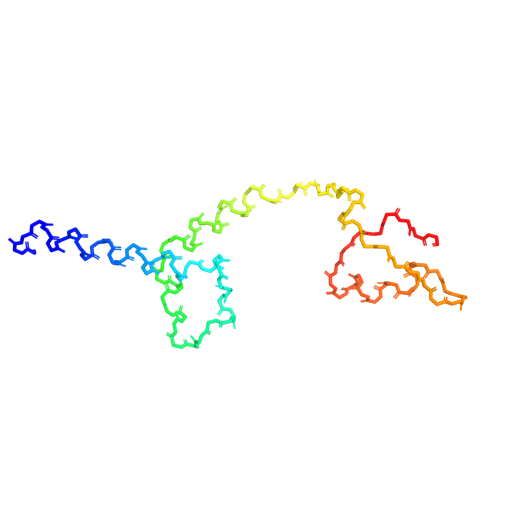 GLN A 1 85 ? -15.572 -13.199 18.312 1.00 89.69 85 GLN A N 1
ATOM 635 C CA . GLN A 1 85 ? -15.166 -13.972 17.127 1.00 89.69 85 GLN A CA 1
ATOM 636 C C . GLN A 1 85 ? -14.686 -13.073 15.981 1.00 89.69 85 GLN A C 1
ATOM 638 O O . GLN A 1 85 ? -13.764 -13.428 15.250 1.00 89.69 85 GLN A O 1
ATOM 643 N N . TYR A 1 86 ? -15.300 -11.899 15.831 1.00 88.31 86 TYR A N 1
ATOM 644 C CA . TYR A 1 86 ? -14.901 -10.932 14.817 1.00 88.31 86 TYR A CA 1
ATOM 645 C C . TYR A 1 86 ? -13.532 -10.325 15.135 1.00 88.31 86 TYR A C 1
ATOM 647 O O . TYR A 1 86 ? -12.689 -10.243 14.249 1.00 88.31 86 TYR A O 1
ATOM 655 N N . ILE A 1 87 ? -13.281 -9.959 16.393 1.00 90.50 87 ILE A N 1
ATOM 656 C CA . ILE A 1 87 ? -12.005 -9.379 16.832 1.00 90.50 87 ILE A CA 1
ATOM 657 C C . ILE A 1 87 ? -10.871 -10.404 16.733 1.00 90.50 87 ILE A C 1
ATOM 659 O O . ILE A 1 87 ? -9.775 -10.053 16.312 1.00 90.50 87 ILE A O 1
ATOM 663 N N . GLU A 1 88 ? -11.121 -11.674 17.056 1.00 91.62 88 GLU A N 1
ATOM 664 C CA . GLU A 1 88 ? -10.123 -12.742 16.893 1.00 91.62 88 GLU A CA 1
ATOM 665 C C . GLU A 1 88 ? -9.747 -12.971 15.419 1.00 91.62 88 GLU A C 1
ATOM 667 O O . GLU A 1 88 ? -8.594 -13.276 15.117 1.00 91.62 88 GLU A O 1
ATOM 672 N N . TYR A 1 89 ? -10.696 -12.800 14.494 1.00 92.12 89 TYR A N 1
ATOM 673 C CA . TYR A 1 89 ? -10.468 -13.003 13.062 1.00 92.12 89 TYR A CA 1
ATOM 674 C C . TYR A 1 89 ? -9.905 -11.765 12.342 1.00 92.12 89 TYR A C 1
ATOM 676 O O . TYR A 1 89 ? -8.958 -11.873 11.563 1.00 92.12 89 TYR A O 1
ATOM 684 N N . ALA A 1 90 ? -10.502 -10.594 12.564 1.00 90.00 90 ALA A N 1
ATOM 685 C CA . ALA A 1 90 ? -10.218 -9.355 11.839 1.00 90.00 90 ALA A CA 1
ATOM 686 C C . ALA A 1 90 ? -9.364 -8.353 12.638 1.00 90.00 90 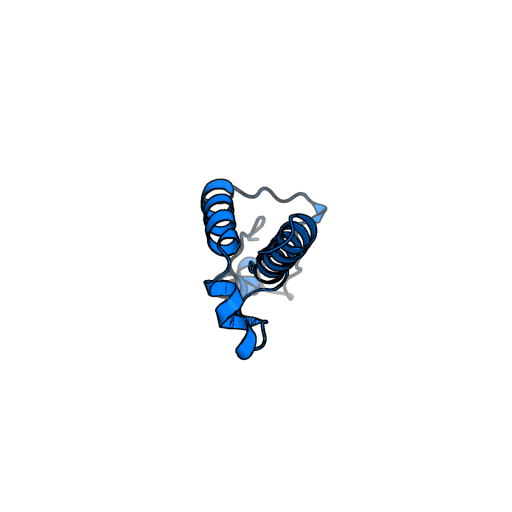ALA A C 1
ATOM 688 O O . ALA A 1 90 ? -8.874 -7.378 12.065 1.00 90.00 90 ALA A O 1
ATOM 689 N N . GLY A 1 91 ? -9.170 -8.581 13.939 1.00 87.88 91 GLY A N 1
ATOM 690 C CA . GLY A 1 91 ? -8.564 -7.621 14.857 1.00 87.88 91 GLY A CA 1
ATOM 691 C C . GLY A 1 91 ? -9.526 -6.502 15.270 1.00 87.88 91 GLY A C 1
ATOM 692 O O . GLY A 1 91 ? -10.710 -6.497 14.934 1.00 87.88 91 GLY A O 1
ATOM 693 N N . GLY A 1 92 ? -8.996 -5.527 16.006 1.00 85.50 92 GLY A N 1
ATOM 694 C CA . GLY A 1 92 ? -9.733 -4.346 16.459 1.00 85.50 92 GLY A CA 1
ATOM 695 C C . GLY A 1 92 ? -9.707 -4.174 17.975 1.00 85.50 92 GLY A C 1
ATOM 696 O O . GLY A 1 92 ? -9.385 -5.094 18.723 1.00 85.50 92 GLY A O 1
ATOM 697 N N . ARG A 1 93 ? -10.029 -2.961 18.427 1.00 85.31 93 ARG A N 1
ATOM 698 C CA . ARG A 1 93 ? -10.083 -2.589 19.845 1.00 85.31 93 ARG A CA 1
ATOM 699 C C . ARG A 1 93 ? -11.519 -2.248 20.219 1.00 85.31 93 ARG A C 1
ATOM 701 O O . ARG A 1 93 ? -12.148 -1.426 19.558 1.00 85.31 93 ARG A O 1
ATOM 708 N N . LEU A 1 94 ? -12.014 -2.843 21.301 1.00 86.94 94 LEU A N 1
ATOM 709 C CA . LEU A 1 94 ? -13.259 -2.410 21.928 1.00 86.94 94 LEU A CA 1
ATOM 710 C C . LEU A 1 94 ? -12.975 -1.206 22.819 1.00 86.94 94 LEU A C 1
ATOM 712 O O . LEU A 1 94 ? -12.095 -1.258 23.677 1.00 86.94 94 LEU A O 1
ATOM 716 N N . LEU A 1 95 ? -13.727 -0.129 22.612 1.00 83.56 95 LEU A N 1
ATOM 717 C CA . LEU A 1 95 ? -13.687 1.035 23.495 1.00 83.56 95 LEU A CA 1
ATOM 718 C C . LEU A 1 95 ? -14.588 0.820 24.717 1.00 83.56 95 LEU A C 1
ATOM 720 O O . LEU A 1 95 ? -14.198 1.173 25.825 1.00 83.56 95 LEU A O 1
ATOM 724 N N . HIS A 1 96 ? -15.750 0.178 24.529 1.00 77.88 96 HIS A N 1
ATOM 725 C CA . HIS A 1 96 ? -16.711 -0.136 25.590 1.00 77.88 96 HIS A CA 1
ATOM 726 C C . HIS A 1 96 ? -17.074 -1.636 25.572 1.00 77.88 96 HIS A C 1
ATOM 728 O O . HIS A 1 96 ? -17.755 -2.074 24.644 1.00 77.88 96 HIS A O 1
ATOM 734 N N . PRO A 1 97 ? -16.617 -2.430 26.560 1.00 66.75 97 PRO A N 1
ATOM 735 C CA . PRO A 1 97 ? -16.849 -3.879 26.607 1.00 66.75 97 PRO A CA 1
ATOM 736 C C . PRO A 1 97 ? -18.176 -4.312 27.267 1.00 66.75 97 PRO A C 1
ATOM 738 O O . PRO A 1 97 ? -18.490 -5.500 27.240 1.00 66.75 97 PRO A O 1
ATOM 741 N N . ALA A 1 98 ? -18.943 -3.384 27.854 1.00 58.91 98 ALA A N 1
ATOM 742 C CA . ALA A 1 98 ? -20.188 -3.685 28.574 1.00 58.91 98 ALA A CA 1
ATOM 743 C C . ALA A 1 98 ? -21.344 -4.103 27.646 1.00 58.91 98 ALA A C 1
ATOM 745 O O . ALA A 1 98 ? -21.495 -3.495 26.561 1.00 58.91 98 ALA A O 1
#

Organism: NCBI:txid61207

InterPro domains:
  IPR013525 ABC-2 type transporter, transmembrane domain [PF01061] (2-53)

Radius of gyration: 22.15 Å; chains: 1; bounding box: 51×27×59 Å

Foldseek 3Di:
DPDPVVVVVVVVVLVVLLVVLLCPVPHLVRDDPVCNVSNVVRPSVVVVCVCCCVVVPPDDDDDDPVRDDDDDDPPPDWPCRRCVVVCVPPNDDDPDRD

Sequence (98 aa):
MPDAATGINISATAWSFSLIFCGILVKPSALPRFWIFMYRASPITYFVQAIVSTGVSGVEIECAPNEIVIVAPPAGQSCESYLKQYIEYAGGRLLHPA

pLDDT: mean 88.32, std 5.83, range [58.22, 94.12]

Secondary structure (DSSP, 8-state):
---HHHHHHHHHHHHHHHHHTSSSSS-GGGS-GGGHHHHHH-HHHHHHHHHHHHHHTT------TTTS----PPTT--HHHHHHHHHHHH----S---